Protein AF-A0A430QDK6-F1 (afdb_monomer)

Mean predicted aligned error: 14.86 Å

Organism: Schistosoma bovis (NCBI:txid6184)

pLDDT: mean 77.76, std 12.84, range [43.81, 93.0]

Foldseek 3Di:
DVVVVVVVVVVVVVVVVVVVVVVPPPPVPVPVPLCDLVVLLVVQAAQDDDVPVPRDPVVSCVVCVCCCVPVVVVPDPVSVVVSVCVSPVVD

Secondary structure (DSSP, 8-state):
-HHHHHHHHHHHHHHHHHHHHHHHS-----------HHHHHHHSPP---BTTTTB-HHHHHHHHHHIIIIISTTS-HHHHHHHHHHHTT--

Solvent-accessible surface area (backbone atoms only — not comparable to full-atom values): 5509 Å² total; per-residue (Å²): 115,66,66,60,52,51,50,50,53,51,51,50,53,51,52,53,50,50,53,49,51,64,68,66,42,77,67,70,73,77,58,81,61,72,79,40,73,66,55,53,55,69,73,50,74,70,65,64,86,33,79,90,81,58,36,39,73,67,58,53,44,63,76,45,42,63,49,53,60,64,75,38,55,89,52,55,68,70,57,55,49,52,52,50,38,57,34,60,71,65,119

Structure (mmCIF, N/CA/C/O backbone):
data_AF-A0A430QDK6-F1
#
_entry.id   AF-A0A430QDK6-F1
#
loop_
_atom_site.group_PDB
_atom_site.id
_atom_site.type_symbol
_atom_site.label_atom_id
_atom_site.label_alt_id
_atom_site.label_comp_id
_atom_site.label_asym_id
_atom_site.label_entity_id
_atom_site.label_seq_id
_atom_site.pdbx_PDB_ins_code
_atom_site.Cartn_x
_atom_site.Cartn_y
_atom_site.Cartn_z
_atom_site.occupancy
_atom_site.B_iso_or_equiv
_atom_site.auth_seq_id
_atom_site.auth_comp_id
_atom_site.auth_asym_id
_atom_site.auth_atom_id
_atom_site.pdbx_PDB_model_num
ATOM 1 N N . MET A 1 1 ? 18.206 46.642 14.901 1.00 63.72 1 MET A N 1
ATOM 2 C CA . MET A 1 1 ? 18.984 46.044 13.784 1.00 63.72 1 MET A CA 1
ATOM 3 C C . MET A 1 1 ? 19.792 44.856 14.303 1.00 63.72 1 MET A C 1
ATOM 5 O O . MET A 1 1 ? 19.896 43.842 13.625 1.00 63.72 1 MET A O 1
ATOM 9 N N . ASP A 1 2 ? 20.275 44.957 15.539 1.00 78.94 2 ASP A N 1
ATOM 10 C CA . ASP A 1 2 ? 21.055 43.949 16.260 1.00 78.94 2 ASP A CA 1
ATOM 11 C C . ASP A 1 2 ? 20.282 42.653 16.559 1.00 78.94 2 ASP A C 1
ATOM 13 O O . ASP A 1 2 ? 20.850 41.570 16.450 1.00 78.94 2 ASP A O 1
ATOM 17 N N . ASP A 1 3 ? 18.972 42.729 16.816 1.00 80.56 3 ASP A N 1
ATOM 18 C CA . ASP A 1 3 ? 18.125 41.543 17.040 1.00 80.56 3 ASP A CA 1
ATOM 19 C C . ASP A 1 3 ? 17.985 40.661 15.795 1.00 80.56 3 ASP A C 1
ATOM 21 O O . ASP A 1 3 ? 17.991 39.433 15.882 1.00 80.56 3 ASP A O 1
ATOM 25 N N . LEU A 1 4 ? 17.903 41.281 14.613 1.00 84.44 4 LEU A N 1
ATOM 26 C CA . LEU A 1 4 ? 17.805 40.556 13.346 1.00 84.44 4 LEU A CA 1
ATOM 27 C C . LEU A 1 4 ? 19.117 39.833 13.034 1.00 84.44 4 LEU A C 1
ATOM 29 O O . LEU A 1 4 ? 19.107 38.694 12.574 1.00 84.44 4 LEU A O 1
ATOM 33 N N . LYS A 1 5 ? 20.243 40.481 13.342 1.00 84.88 5 LYS A N 1
ATOM 34 C CA . LYS A 1 5 ? 21.572 39.892 13.205 1.00 84.88 5 LYS A CA 1
ATOM 35 C C . LYS A 1 5 ? 21.758 38.723 14.173 1.00 84.88 5 LYS A C 1
ATOM 37 O O . LYS A 1 5 ? 22.164 37.653 13.739 1.00 84.88 5 LYS A O 1
ATOM 42 N N . ASN A 1 6 ? 21.363 38.882 15.437 1.00 89.44 6 ASN A N 1
ATOM 43 C CA . ASN A 1 6 ? 21.420 37.807 16.431 1.00 89.44 6 ASN A CA 1
ATOM 44 C C . ASN A 1 6 ? 20.538 36.613 16.025 1.00 89.44 6 ASN A C 1
ATOM 46 O O . ASN A 1 6 ? 20.963 35.464 16.104 1.00 89.44 6 ASN A O 1
ATOM 50 N N . SER A 1 7 ? 19.335 36.883 15.506 1.00 88.06 7 SER A N 1
ATOM 51 C CA . SER A 1 7 ? 18.440 35.844 14.988 1.00 88.06 7 SER A CA 1
ATOM 52 C C . SER A 1 7 ? 19.049 35.099 13.796 1.00 88.06 7 SER A C 1
ATOM 54 O O . SER A 1 7 ? 19.047 33.869 13.778 1.00 88.06 7 SER A O 1
ATOM 56 N N . LEU A 1 8 ? 19.642 35.816 12.836 1.00 88.94 8 LEU A N 1
ATOM 57 C CA . LEU A 1 8 ? 20.286 35.209 11.671 1.00 88.94 8 LEU A CA 1
ATOM 58 C C . LEU A 1 8 ? 21.508 34.365 12.057 1.00 88.94 8 LEU A C 1
ATOM 60 O O . LEU A 1 8 ? 21.677 33.266 11.536 1.00 88.94 8 LEU A O 1
ATOM 64 N N . GLU A 1 9 ? 22.328 34.831 13.000 1.00 90.31 9 GLU A N 1
ATOM 65 C CA . GLU A 1 9 ? 23.461 34.047 13.506 1.00 90.31 9 GLU A CA 1
ATOM 66 C C . GLU A 1 9 ? 22.995 32.769 14.211 1.00 90.31 9 GLU A C 1
ATOM 68 O O . GLU A 1 9 ? 23.560 31.698 13.986 1.00 90.31 9 GLU A O 1
ATOM 73 N N 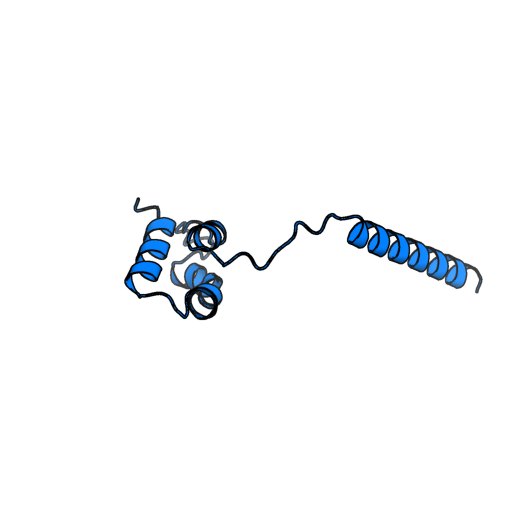. ARG A 1 10 ? 21.895 32.836 14.973 1.00 89.38 10 ARG A N 1
ATOM 74 C CA . ARG A 1 10 ? 21.290 31.639 15.574 1.00 89.38 10 ARG A CA 1
ATOM 75 C C . ARG A 1 10 ? 20.770 30.657 14.534 1.00 89.38 10 ARG A C 1
ATOM 77 O O . ARG A 1 10 ? 20.975 29.457 14.695 1.00 89.38 10 ARG A O 1
ATOM 84 N N . GLN A 1 11 ? 20.131 31.144 13.471 1.00 90.81 11 GLN A N 1
ATOM 85 C CA . GLN A 1 11 ? 19.688 30.287 12.370 1.00 90.81 11 GLN A CA 1
ATOM 86 C C . GLN A 1 11 ? 20.881 29.607 11.681 1.00 90.81 11 GLN A C 1
ATOM 88 O O . GLN A 1 11 ? 20.846 28.397 11.463 1.00 90.81 11 GLN A O 1
ATOM 93 N N . SER A 1 12 ? 21.969 30.339 11.427 1.00 89.38 12 SER A N 1
ATOM 94 C CA . SER A 1 12 ? 23.187 29.787 10.819 1.00 89.38 12 SER A CA 1
ATOM 95 C C . SER A 1 12 ? 23.818 28.677 11.664 1.00 89.38 12 SER A C 1
ATOM 97 O O . SER A 1 12 ? 24.156 27.623 11.128 1.00 89.38 12 SER A O 1
ATOM 99 N N . SER A 1 13 ? 23.908 28.850 12.988 1.00 93.00 13 SER A N 1
ATOM 100 C CA . SER A 1 13 ? 24.437 27.801 13.873 1.00 93.00 13 SER A CA 1
ATOM 101 C C . SER A 1 13 ? 23.563 26.545 13.906 1.00 93.00 13 SER A C 1
ATOM 103 O O . SER A 1 13 ? 24.090 25.435 13.989 1.00 93.00 13 SER A O 1
ATOM 105 N N . LEU A 1 14 ? 22.235 26.687 13.819 1.00 90.62 14 LEU A N 1
ATOM 106 C CA . LEU A 1 14 ? 21.332 25.535 13.752 1.00 90.62 14 LEU A CA 1
ATOM 107 C C . LEU A 1 14 ? 21.499 24.761 12.441 1.00 90.62 14 LEU A C 1
ATOM 109 O O . LEU A 1 14 ? 21.528 23.532 12.459 1.00 90.62 14 LEU A O 1
ATOM 113 N N . ILE A 1 15 ? 21.655 25.465 11.318 1.00 92.19 15 ILE A N 1
ATOM 114 C CA . ILE A 1 15 ? 21.889 24.844 10.007 1.00 92.19 15 ILE A CA 1
ATOM 115 C C . ILE A 1 15 ? 23.230 24.104 9.995 1.00 92.19 15 ILE A C 1
ATOM 117 O O . ILE A 1 15 ? 23.291 22.959 9.551 1.00 92.19 15 ILE A O 1
ATOM 121 N N . GLU A 1 16 ? 24.291 24.709 10.528 1.00 90.62 16 GLU A N 1
ATOM 122 C CA . GLU A 1 16 ? 25.607 24.067 10.613 1.00 90.62 16 GLU A CA 1
ATOM 123 C C . GLU A 1 16 ? 25.564 22.794 11.474 1.00 90.62 16 GLU A C 1
ATOM 125 O O . GLU A 1 16 ? 26.112 21.755 11.094 1.00 90.62 16 GLU A O 1
ATOM 130 N N . LEU A 1 17 ? 24.839 22.837 12.596 1.00 90.00 17 LEU A N 1
ATOM 131 C CA . LEU A 1 17 ? 24.633 21.673 13.451 1.00 90.00 17 LEU A CA 1
ATOM 132 C C . LEU A 1 17 ? 23.844 20.567 12.735 1.00 90.00 17 LEU A C 1
ATOM 134 O O . LEU A 1 17 ? 24.224 19.400 12.826 1.00 90.00 17 LEU A O 1
ATOM 138 N N . LEU A 1 18 ? 22.789 20.913 11.990 1.00 86.31 18 LEU A N 1
ATOM 139 C CA . LEU A 1 18 ? 22.015 19.955 11.192 1.00 86.31 18 LEU A CA 1
ATOM 140 C C . LEU A 1 18 ? 22.876 19.293 10.111 1.00 86.31 18 LEU A C 1
ATOM 142 O O . LEU A 1 18 ? 22.866 18.069 9.993 1.00 86.31 18 LEU A O 1
ATOM 146 N N . VAL A 1 19 ? 23.673 20.070 9.372 1.00 86.62 19 VAL A N 1
ATOM 147 C CA . VAL A 1 19 ? 24.600 19.545 8.353 1.00 86.62 19 VAL A CA 1
ATOM 148 C C . VAL A 1 19 ? 25.618 18.602 8.987 1.00 86.62 19 VAL A C 1
ATOM 150 O O . VAL A 1 19 ? 25.878 17.523 8.448 1.00 86.62 19 VAL A O 1
ATOM 153 N N . LYS A 1 20 ? 26.158 18.961 10.156 1.00 81.38 20 LYS A N 1
ATOM 154 C CA . LYS A 1 20 ? 27.090 18.118 10.911 1.00 81.38 20 LYS A CA 1
ATOM 155 C C . LYS A 1 20 ? 26.435 16.819 11.379 1.00 81.38 20 LYS A C 1
ATOM 157 O O . LYS A 1 20 ? 27.032 15.761 11.240 1.00 81.38 20 LYS A O 1
ATOM 162 N N . ILE A 1 21 ? 25.196 16.858 11.867 1.00 81.50 21 ILE A N 1
ATOM 163 C CA . ILE A 1 21 ? 24.446 15.650 12.249 1.00 81.50 21 ILE A CA 1
ATOM 164 C C . ILE A 1 21 ? 24.160 14.773 11.021 1.00 81.50 21 ILE A C 1
ATOM 166 O O . ILE A 1 21 ? 24.318 13.558 11.090 1.00 81.50 21 ILE A O 1
ATOM 170 N N . MET A 1 22 ? 23.815 15.367 9.877 1.00 74.06 22 MET A N 1
ATOM 171 C CA . MET A 1 22 ? 23.588 14.627 8.629 1.00 74.06 22 MET A CA 1
ATOM 172 C C . MET A 1 22 ? 24.865 13.996 8.058 1.00 74.06 22 MET A C 1
ATOM 174 O O . MET A 1 22 ? 24.783 12.957 7.409 1.00 74.06 22 MET A O 1
ATOM 178 N N . SER A 1 23 ? 26.035 14.597 8.295 1.00 71.69 23 SER A N 1
ATOM 179 C CA . SER A 1 23 ? 27.336 14.072 7.843 1.00 71.69 23 SER A CA 1
ATOM 180 C C . SER A 1 23 ? 28.002 13.123 8.846 1.00 71.69 23 SER A C 1
ATOM 182 O O . SER A 1 23 ? 28.795 12.279 8.441 1.00 71.69 23 SER A O 1
ATOM 184 N N . LEU A 1 24 ? 27.656 13.220 10.135 1.00 65.12 24 LEU A N 1
ATOM 185 C CA . LEU A 1 24 ? 28.045 12.270 11.183 1.00 65.12 24 LEU A CA 1
ATOM 186 C C . LEU A 1 24 ? 27.077 11.100 11.319 1.00 65.12 24 LEU A C 1
ATOM 188 O O . LEU A 1 24 ? 27.413 10.116 11.976 1.00 65.12 24 LEU A O 1
ATOM 192 N N . SER A 1 25 ? 25.891 11.183 10.714 1.00 55.12 25 SER A N 1
ATOM 193 C CA . SER A 1 25 ? 25.086 9.999 10.485 1.00 55.12 25 SER A CA 1
ATOM 194 C C . SER A 1 25 ? 25.949 9.072 9.631 1.00 55.12 25 SER A C 1
ATOM 196 O O . SER A 1 25 ? 26.295 9.451 8.505 1.00 55.12 25 SER A O 1
ATOM 198 N N . PRO A 1 26 ? 26.329 7.869 10.107 1.00 49.81 26 PRO A N 1
ATOM 199 C CA . PRO A 1 26 ? 26.613 6.810 9.172 1.00 49.81 26 PRO A CA 1
ATOM 200 C C . PRO A 1 26 ? 25.298 6.678 8.428 1.00 49.81 26 PRO A C 1
ATOM 202 O O . PRO A 1 26 ? 24.340 6.104 8.943 1.00 49.81 26 PRO A O 1
ATOM 205 N N . ARG A 1 27 ? 25.219 7.319 7.256 1.00 48.72 27 ARG A N 1
ATOM 206 C CA . ARG A 1 27 ? 24.239 7.001 6.244 1.00 48.72 27 ARG A CA 1
ATOM 207 C C . ARG A 1 27 ? 24.477 5.522 6.083 1.00 48.72 27 ARG A C 1
ATOM 209 O O . ARG A 1 27 ? 25.459 5.139 5.447 1.00 48.72 27 ARG A O 1
ATOM 216 N N . ALA A 1 28 ? 23.678 4.727 6.806 1.00 46.53 28 ALA A N 1
ATOM 217 C CA . ALA A 1 28 ? 23.559 3.308 6.608 1.00 46.53 28 ALA A CA 1
ATOM 218 C C . ALA A 1 28 ? 23.518 3.244 5.110 1.00 46.53 28 ALA A C 1
ATOM 220 O O . ALA A 1 28 ? 22.697 3.931 4.492 1.00 46.53 28 ALA A O 1
ATOM 221 N N . ASN A 1 29 ? 24.581 2.667 4.567 1.00 46.69 29 ASN A N 1
ATOM 222 C CA . ASN A 1 29 ? 24.784 2.605 3.157 1.00 46.69 29 ASN A CA 1
ATOM 223 C C . ASN A 1 29 ? 23.494 1.944 2.688 1.00 46.69 29 ASN A C 1
ATOM 225 O O . ASN A 1 29 ? 23.346 0.731 2.767 1.00 46.69 29 ASN A O 1
ATOM 229 N N . VAL A 1 30 ? 22.551 2.738 2.188 1.00 50.06 30 VAL A N 1
ATOM 230 C CA . VAL A 1 30 ? 21.644 2.312 1.149 1.00 50.06 30 VAL A CA 1
ATOM 231 C C . VAL A 1 30 ? 22.551 2.218 -0.074 1.00 50.06 30 VAL A C 1
ATOM 233 O O . VAL A 1 30 ? 22.375 2.898 -1.075 1.00 50.06 30 VAL A O 1
ATOM 236 N N . SER A 1 31 ? 23.611 1.396 0.041 1.00 43.81 31 SER A N 1
ATOM 237 C CA . SER A 1 31 ? 24.116 0.588 -1.040 1.00 43.81 31 SER A CA 1
ATOM 238 C C . SER A 1 31 ? 22.853 0.069 -1.632 1.00 43.81 31 SER A C 1
ATOM 240 O O . SER A 1 31 ? 22.204 -0.717 -0.940 1.00 43.81 31 SER A O 1
ATOM 242 N N . ASN A 1 32 ? 22.487 0.655 -2.775 1.00 46.66 32 ASN A N 1
ATOM 243 C CA . ASN A 1 32 ? 21.691 0.095 -3.847 1.00 46.66 32 ASN A CA 1
ATOM 244 C C . ASN A 1 32 ? 21.311 -1.323 -3.472 1.00 46.66 32 ASN A C 1
ATOM 246 O O . ASN A 1 32 ? 21.982 -2.278 -3.867 1.00 46.66 32 ASN A O 1
ATOM 250 N N . SER A 1 33 ? 20.351 -1.429 -2.555 1.00 45.62 33 SER A N 1
ATOM 251 C CA . SER A 1 33 ? 19.971 -2.714 -2.024 1.00 45.62 33 SER A CA 1
ATOM 252 C C . SER A 1 33 ? 19.149 -3.155 -3.183 1.00 45.62 33 SER A C 1
ATOM 254 O O . SER A 1 33 ? 18.085 -2.588 -3.419 1.00 45.62 33 SER A O 1
ATOM 256 N N . THR A 1 34 ? 19.749 -4.009 -4.008 1.00 51.94 34 THR A N 1
ATOM 257 C CA . THR A 1 34 ? 19.030 -4.925 -4.873 1.00 51.94 34 THR A CA 1
ATOM 258 C C . THR A 1 34 ? 17.709 -5.163 -4.177 1.00 51.94 34 THR A C 1
ATOM 260 O O . THR A 1 34 ? 17.721 -5.693 -3.067 1.00 51.94 34 THR A O 1
ATOM 263 N N . MET A 1 35 ? 16.636 -4.564 -4.701 1.00 57.12 35 MET A N 1
ATOM 264 C CA . MET A 1 35 ? 15.376 -4.455 -3.981 1.00 57.12 35 MET A CA 1
ATOM 265 C C . MET A 1 35 ? 14.841 -5.880 -3.925 1.00 57.12 35 MET A C 1
ATOM 267 O O . MET A 1 35 ? 14.207 -6.368 -4.857 1.00 57.12 35 MET A O 1
ATOM 271 N N . THR A 1 36 ? 15.288 -6.630 -2.918 1.00 66.62 36 THR A N 1
ATOM 272 C CA . THR A 1 36 ? 15.065 -8.063 -2.866 1.00 66.62 36 THR A CA 1
ATOM 273 C C . THR A 1 36 ? 13.583 -8.262 -2.623 1.00 66.62 36 THR A C 1
ATOM 275 O O . THR A 1 36 ? 12.950 -7.429 -1.965 1.00 66.62 36 THR A O 1
ATOM 278 N N . PRO A 1 37 ? 13.001 -9.354 -3.127 1.00 66.19 37 PRO A N 1
ATOM 279 C CA . PRO A 1 37 ? 11.581 -9.600 -2.956 1.00 66.19 37 PRO A CA 1
ATOM 280 C C . PRO A 1 37 ? 11.117 -9.536 -1.495 1.00 66.19 37 PRO A C 1
ATOM 282 O O . PRO A 1 37 ? 10.029 -9.037 -1.218 1.00 66.19 37 PRO A O 1
ATOM 285 N N . ASP A 1 38 ? 11.968 -9.944 -0.553 1.00 72.38 38 ASP A N 1
ATOM 286 C CA . ASP A 1 38 ? 11.712 -9.810 0.882 1.00 72.38 38 ASP A CA 1
ATOM 287 C C . ASP A 1 38 ? 11.790 -8.363 1.399 1.00 72.38 38 ASP A C 1
ATOM 289 O O . ASP A 1 38 ? 11.016 -7.995 2.281 1.00 72.38 38 ASP A O 1
ATOM 293 N N . SER A 1 39 ? 12.652 -7.508 0.837 1.00 75.56 39 SER A N 1
ATOM 294 C CA . SER A 1 39 ? 12.688 -6.076 1.189 1.00 75.56 39 SER A CA 1
ATOM 295 C C . SER A 1 39 ? 11.416 -5.364 0.732 1.00 75.56 39 SER A C 1
ATOM 297 O O . SER A 1 39 ? 10.826 -4.593 1.487 1.00 75.56 39 SER A O 1
ATOM 299 N N . ILE A 1 40 ? 10.942 -5.693 -0.472 1.00 77.50 40 ILE A N 1
ATOM 300 C CA . ILE A 1 40 ? 9.668 -5.203 -1.007 1.00 77.50 40 ILE A CA 1
ATOM 301 C C . ILE A 1 40 ? 8.502 -5.695 -0.138 1.00 77.50 40 ILE A C 1
ATOM 303 O O . ILE A 1 40 ? 7.651 -4.902 0.261 1.00 77.50 40 ILE A O 1
ATOM 307 N N . ALA A 1 41 ? 8.487 -6.978 0.235 1.00 75.38 41 ALA A N 1
ATOM 308 C CA . ALA A 1 41 ? 7.459 -7.551 1.107 1.00 75.38 41 ALA A CA 1
ATOM 309 C C . ALA A 1 41 ? 7.404 -6.903 2.498 1.00 75.38 41 ALA A C 1
ATOM 311 O O . ALA A 1 41 ? 6.310 -6.708 3.034 1.00 75.38 41 ALA A O 1
ATOM 312 N N . ASN A 1 42 ? 8.560 -6.544 3.062 1.00 76.62 42 ASN A N 1
ATOM 313 C CA . ASN A 1 42 ? 8.646 -5.823 4.331 1.00 76.62 42 ASN A CA 1
ATOM 314 C C . ASN A 1 42 ? 8.245 -4.347 4.210 1.00 76.62 42 ASN A C 1
ATOM 316 O O . ASN A 1 42 ? 7.780 -3.769 5.187 1.00 76.62 42 ASN A O 1
ATOM 320 N N . SER A 1 43 ? 8.396 -3.738 3.031 1.00 75.44 43 SER A N 1
ATOM 321 C CA . SER A 1 43 ? 7.987 -2.350 2.793 1.00 75.44 43 SER A CA 1
ATOM 322 C C . SER A 1 43 ? 6.478 -2.188 2.582 1.00 75.44 43 SER A C 1
ATOM 324 O O . SER A 1 43 ? 5.954 -1.081 2.720 1.00 75.44 43 SER A O 1
ATOM 326 N N . ILE A 1 44 ? 5.772 -3.259 2.218 1.00 81.69 44 ILE A N 1
ATOM 327 C CA . ILE A 1 44 ? 4.314 -3.256 2.090 1.00 81.69 44 ILE A CA 1
ATOM 328 C C . ILE A 1 44 ? 3.701 -3.575 3.457 1.00 81.69 44 ILE A C 1
ATOM 330 O O . ILE A 1 44 ? 4.104 -4.536 4.111 1.00 81.69 44 ILE A O 1
ATOM 334 N N . ASN A 1 45 ? 2.683 -2.826 3.883 1.00 79.19 45 ASN A N 1
ATOM 335 C CA . ASN A 1 45 ? 1.946 -3.132 5.112 1.00 79.19 45 ASN A CA 1
ATOM 336 C C . ASN A 1 45 ? 0.979 -4.305 4.888 1.00 79.19 45 ASN A C 1
ATOM 338 O O . ASN A 1 45 ? 0.454 -4.463 3.790 1.00 79.19 45 ASN A O 1
ATOM 342 N N . GLU A 1 46 ? 0.742 -5.145 5.898 1.00 83.00 46 GLU A N 1
ATOM 343 C CA . GLU A 1 46 ? -0.271 -6.210 5.786 1.00 83.00 46 GLU A CA 1
ATOM 344 C C . GLU A 1 46 ? -1.655 -5.618 5.490 1.00 83.00 46 GLU A C 1
ATOM 346 O O . GLU A 1 46 ? -1.991 -4.531 5.969 1.00 83.00 46 GLU A O 1
ATOM 351 N N . PHE A 1 47 ? -2.424 -6.291 4.637 1.00 83.62 47 PHE A N 1
ATOM 352 C CA . PHE A 1 47 ? -3.758 -5.843 4.280 1.00 83.62 47 PHE A CA 1
ATOM 353 C C . PHE A 1 47 ? -4.733 -6.159 5.416 1.00 83.62 47 PHE A C 1
ATOM 355 O O . PHE A 1 47 ? -5.026 -7.320 5.689 1.00 83.62 47 PHE A O 1
ATOM 362 N N . THR A 1 48 ? -5.287 -5.118 6.031 1.00 81.25 48 THR A N 1
ATOM 363 C CA . THR A 1 48 ? -6.380 -5.229 7.002 1.00 81.25 48 THR A CA 1
ATOM 364 C C . THR A 1 48 ? -7.631 -4.599 6.414 1.00 81.25 48 THR A C 1
ATOM 366 O O . THR A 1 48 ? -7.627 -3.413 6.085 1.00 81.25 48 THR A O 1
ATOM 369 N N . PHE A 1 49 ? -8.702 -5.374 6.269 1.00 84.00 49 PHE A N 1
ATOM 370 C CA . PHE A 1 49 ? -9.968 -4.837 5.783 1.00 84.00 49 PHE A CA 1
ATOM 371 C C . PHE A 1 49 ? -10.659 -4.048 6.895 1.00 84.00 49 PHE A C 1
ATOM 373 O O . PHE A 1 49 ? -11.081 -4.631 7.891 1.00 84.00 49 PHE A O 1
ATOM 380 N N . ASP A 1 50 ? -10.785 -2.738 6.702 1.00 84.62 50 ASP A N 1
ATOM 381 C CA . ASP A 1 50 ? -11.500 -1.853 7.618 1.00 84.62 50 ASP A CA 1
ATOM 382 C C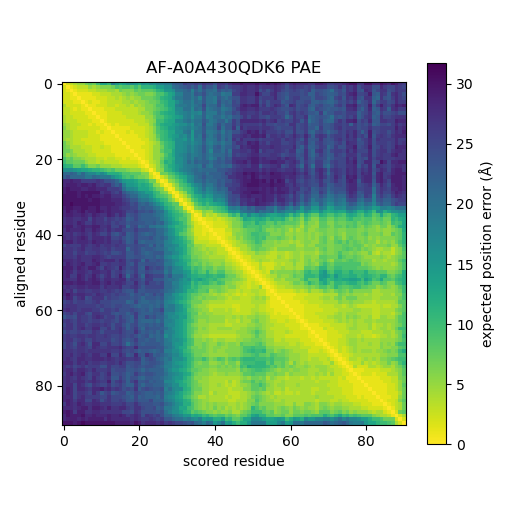 . ASP A 1 50 ? -12.369 -0.877 6.807 1.00 84.62 50 ASP A C 1
ATOM 384 O O . ASP A 1 50 ? -11.868 0.116 6.268 1.00 84.62 50 ASP A O 1
ATOM 388 N N . PRO A 1 51 ? -13.670 -1.167 6.645 1.00 80.19 51 PRO A N 1
ATOM 389 C CA . PRO A 1 51 ? -14.560 -0.334 5.848 1.00 80.19 51 PRO A CA 1
ATOM 390 C C . PRO A 1 51 ? -14.895 0.999 6.532 1.00 80.19 51 PRO A C 1
ATOM 392 O O . PRO A 1 51 ? -15.215 1.957 5.831 1.00 80.19 51 PRO A O 1
ATOM 395 N N . GLU A 1 52 ? -14.792 1.091 7.861 1.00 84.38 52 GLU A N 1
ATOM 396 C CA . GLU A 1 52 ? -15.079 2.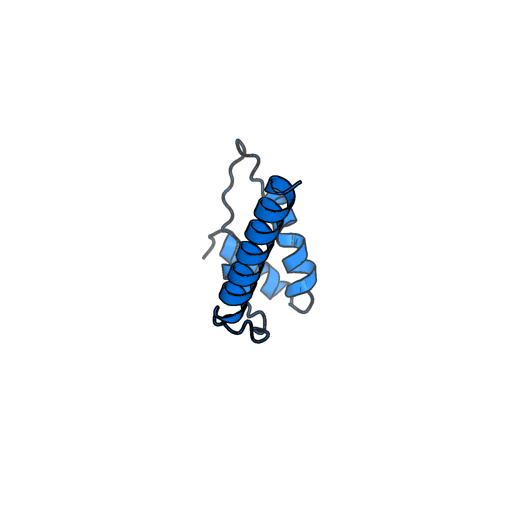313 8.626 1.00 84.38 52 GLU A CA 1
ATOM 397 C C . GLU A 1 52 ? -13.959 3.353 8.468 1.00 84.38 52 GLU A C 1
ATOM 399 O O . GLU A 1 52 ? -14.219 4.549 8.348 1.00 84.38 52 GLU A O 1
ATOM 404 N N . CYS A 1 53 ? -12.712 2.892 8.360 1.00 80.44 53 CYS A N 1
ATOM 405 C CA . CYS A 1 53 ? -11.530 3.704 8.074 1.00 80.44 53 CYS A CA 1
ATOM 406 C C . CYS A 1 53 ? -11.242 3.846 6.565 1.00 80.44 53 CYS A C 1
ATOM 408 O O . CYS A 1 53 ? -10.236 4.446 6.179 1.00 80.44 53 CYS A O 1
ATOM 410 N N . GLY A 1 54 ? -12.091 3.283 5.696 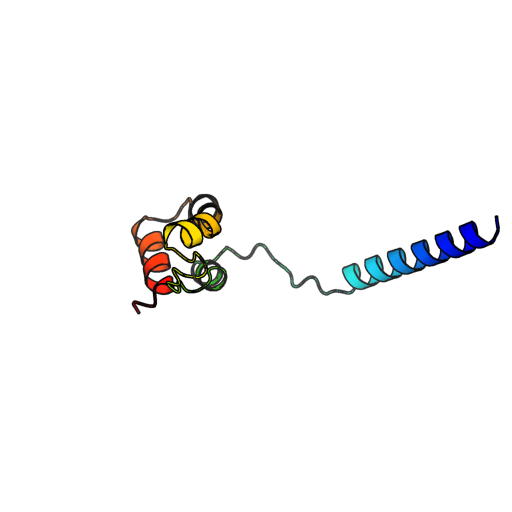1.00 79.62 54 GLY A N 1
ATOM 411 C CA . GLY A 1 54 ? -11.910 3.312 4.240 1.00 79.62 54 GLY A CA 1
ATOM 412 C C . GLY A 1 54 ? -10.736 2.465 3.729 1.00 79.62 54 GLY A C 1
ATOM 413 O O . GLY A 1 54 ? -10.289 2.643 2.591 1.00 79.62 54 GLY A O 1
ATOM 414 N N . ILE A 1 55 ? -10.237 1.529 4.539 1.00 83.12 55 ILE A N 1
ATOM 415 C CA . ILE A 1 55 ? -9.183 0.583 4.173 1.00 83.12 55 ILE A CA 1
ATOM 416 C C . ILE A 1 55 ? -9.811 -0.556 3.365 1.00 83.12 55 ILE A C 1
ATOM 418 O O . ILE A 1 55 ? -10.150 -1.631 3.859 1.00 83.12 55 ILE A O 1
ATOM 422 N N . THR A 1 56 ? -9.989 -0.280 2.076 1.00 87.25 56 THR A N 1
ATOM 423 C CA . THR A 1 56 ? -10.417 -1.250 1.064 1.00 87.25 56 THR A CA 1
ATOM 424 C C . THR A 1 56 ? -9.213 -1.779 0.293 1.00 87.25 56 THR A C 1
ATOM 426 O O . THR A 1 56 ? -8.163 -1.133 0.246 1.00 87.25 56 THR A O 1
ATOM 429 N N . PHE A 1 57 ? -9.365 -2.930 -0.369 1.00 82.56 57 PHE A N 1
ATOM 430 C CA . PHE A 1 57 ? -8.306 -3.475 -1.225 1.00 82.56 57 PHE A CA 1
ATOM 431 C C . PHE A 1 57 ? -7.836 -2.459 -2.271 1.00 82.56 57 PHE A C 1
ATOM 433 O O . PHE A 1 57 ? -6.640 -2.295 -2.473 1.00 82.56 57 PHE A O 1
ATOM 440 N N . VAL A 1 58 ? -8.767 -1.711 -2.868 1.00 85.00 58 VAL A N 1
ATOM 441 C CA . VAL A 1 58 ? -8.455 -0.684 -3.870 1.00 85.00 58 VAL A CA 1
ATOM 442 C C . VAL A 1 58 ? -7.610 0.443 -3.270 1.00 85.00 58 VAL A C 1
ATOM 444 O O . VAL A 1 58 ? -6.616 0.845 -3.867 1.00 85.00 58 VAL A O 1
ATOM 447 N N . ALA A 1 59 ? -7.970 0.942 -2.083 1.00 86.62 59 ALA A N 1
ATOM 448 C CA . ALA A 1 59 ? -7.232 2.019 -1.420 1.00 86.62 59 ALA A CA 1
ATOM 449 C C . ALA A 1 59 ? -5.826 1.578 -0.984 1.00 86.62 59 ALA A C 1
ATOM 451 O O . ALA A 1 59 ? -4.861 2.327 -1.146 1.00 86.62 59 ALA A O 1
ATOM 452 N N . TRP A 1 60 ? -5.707 0.355 -0.465 1.00 86.88 60 TRP A N 1
ATOM 453 C CA . TRP A 1 60 ? -4.426 -0.238 -0.095 1.00 86.88 60 TRP A CA 1
ATOM 454 C C . TRP A 1 60 ? -3.553 -0.490 -1.329 1.00 86.88 60 TRP A C 1
ATOM 456 O O . TRP A 1 60 ? -2.408 -0.048 -1.367 1.00 86.88 60 TRP A O 1
ATOM 466 N N . PHE A 1 61 ? -4.106 -1.108 -2.377 1.00 84.44 61 PHE A N 1
ATOM 467 C CA . PHE A 1 61 ? -3.370 -1.410 -3.603 1.00 84.44 61 PHE A CA 1
ATOM 468 C C . PHE A 1 61 ? -2.882 -0.136 -4.288 1.00 84.44 61 PHE A C 1
ATOM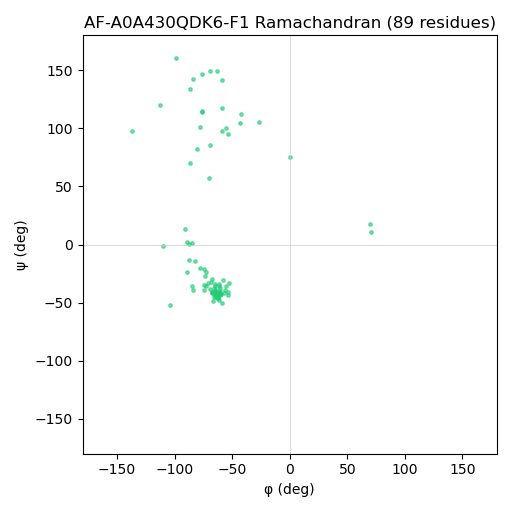 470 O O . PHE A 1 61 ? -1.719 -0.062 -4.656 1.00 84.44 61 PHE A O 1
ATOM 477 N N . LYS A 1 62 ? -3.710 0.914 -4.355 1.00 86.56 62 LYS A N 1
ATOM 478 C CA . LYS A 1 62 ? -3.320 2.210 -4.928 1.00 86.56 62 LYS A CA 1
ATOM 479 C C . LYS A 1 62 ? -2.111 2.841 -4.227 1.00 86.56 62 LYS A C 1
ATOM 481 O O . LYS A 1 62 ? -1.331 3.535 -4.862 1.00 86.56 62 LYS A O 1
ATOM 486 N N . ARG A 1 63 ? -1.927 2.593 -2.925 1.00 84.62 63 ARG A N 1
ATOM 487 C CA . ARG A 1 63 ? -0.753 3.063 -2.168 1.00 84.62 63 ARG A CA 1
ATOM 488 C C . ARG A 1 63 ? 0.519 2.264 -2.487 1.00 84.62 63 ARG A C 1
ATOM 490 O O . ARG A 1 63 ? 1.616 2.757 -2.252 1.00 84.62 63 ARG A O 1
ATOM 497 N N . HIS A 1 64 ? 0.372 1.051 -3.010 1.00 83.75 64 HIS A N 1
ATOM 498 C CA . HIS A 1 64 ? 1.470 0.153 -3.371 1.00 83.75 64 HIS A CA 1
ATOM 499 C C . HIS A 1 64 ? 1.628 -0.023 -4.893 1.00 83.75 64 HIS A C 1
ATOM 501 O O . HIS A 1 64 ? 2.546 -0.710 -5.332 1.00 83.75 64 HIS A O 1
ATOM 507 N N . GLU A 1 65 ? 0.776 0.609 -5.702 1.00 85.31 65 GLU A N 1
ATOM 508 C CA . GLU A 1 65 ? 0.744 0.493 -7.165 1.00 85.31 65 GLU A CA 1
ATOM 509 C C . GLU A 1 65 ? 2.066 0.924 -7.810 1.00 85.31 65 GLU A C 1
ATOM 511 O O . GLU A 1 65 ? 2.577 0.220 -8.684 1.00 85.31 65 GLU A O 1
ATOM 516 N N . ASP A 1 66 ? 2.663 2.021 -7.335 1.00 84.06 66 ASP A N 1
ATOM 517 C CA . ASP A 1 66 ? 3.984 2.481 -7.778 1.00 84.06 66 ASP A CA 1
ATOM 518 C C . ASP A 1 66 ? 5.056 1.405 -7.589 1.00 84.06 66 ASP A C 1
ATOM 520 O O . ASP A 1 66 ? 5.883 1.187 -8.467 1.00 84.06 66 ASP A O 1
ATOM 524 N N . LEU A 1 67 ? 5.001 0.663 -6.487 1.00 83.56 67 LEU A N 1
ATOM 525 C CA . LEU A 1 67 ? 5.958 -0.397 -6.188 1.00 83.56 67 LEU A CA 1
ATOM 526 C C . LEU A 1 67 ? 5.740 -1.623 -7.090 1.00 83.56 67 LEU A C 1
ATOM 528 O O . LEU A 1 67 ? 6.702 -2.214 -7.576 1.00 83.56 67 LEU A O 1
ATOM 532 N N . PHE A 1 68 ? 4.493 -1.959 -7.435 1.00 82.81 68 PHE A N 1
ATOM 533 C CA . PHE A 1 68 ? 4.225 -2.995 -8.442 1.00 82.81 68 PHE A CA 1
ATOM 534 C C . PHE A 1 68 ? 4.639 -2.576 -9.863 1.00 82.81 68 PHE A C 1
ATOM 536 O O . PHE A 1 68 ? 5.032 -3.427 -10.668 1.00 82.81 68 PHE A O 1
ATOM 543 N N . THR A 1 69 ? 4.549 -1.282 -10.167 1.00 83.19 69 THR A N 1
ATOM 544 C CA . THR A 1 69 ? 4.813 -0.716 -11.497 1.00 83.19 69 THR A CA 1
ATOM 545 C C . THR A 1 69 ? 6.294 -0.436 -11.731 1.00 83.19 69 THR A C 1
ATOM 547 O O . THR A 1 69 ? 6.773 -0.605 -12.853 1.00 83.19 69 THR A O 1
ATOM 550 N N . ASN A 1 70 ? 7.018 -0.021 -10.691 1.00 81.94 70 ASN A N 1
ATOM 551 C CA . ASN A 1 70 ? 8.399 0.438 -10.776 1.00 81.94 70 ASN A CA 1
ATOM 552 C C . ASN A 1 70 ? 9.380 -0.624 -10.257 1.00 81.94 70 ASN A C 1
ATOM 554 O O . ASN A 1 70 ? 10.284 -1.015 -10.992 1.00 81.94 70 ASN A O 1
ATOM 558 N N . ASP A 1 71 ? 9.166 -1.159 -9.050 1.00 81.44 71 ASP A N 1
ATOM 559 C CA . ASP A 1 71 ? 10.068 -2.145 -8.433 1.00 81.44 71 ASP A CA 1
ATOM 560 C C . ASP A 1 71 ? 9.784 -3.582 -8.893 1.00 81.44 71 ASP A C 1
ATOM 562 O O . ASP A 1 71 ? 10.703 -4.354 -9.161 1.00 81.44 71 ASP A O 1
ATOM 566 N N . CYS A 1 72 ? 8.511 -3.950 -9.056 1.00 79.44 72 CYS A N 1
ATOM 567 C CA . CYS A 1 72 ? 8.131 -5.259 -9.593 1.00 79.44 72 CYS A CA 1
ATOM 568 C C . CYS A 1 72 ? 7.976 -5.256 -11.121 1.00 79.44 72 CYS A C 1
ATOM 570 O O . CYS A 1 72 ? 7.423 -6.206 -11.674 1.00 79.44 72 CYS A O 1
ATOM 572 N N . LYS A 1 73 ? 8.437 -4.224 -11.840 1.00 81.81 73 LYS A N 1
ATOM 573 C CA . LYS A 1 73 ? 8.248 -4.122 -13.298 1.00 81.81 73 LYS A CA 1
ATOM 574 C C . LYS A 1 73 ? 8.743 -5.361 -14.047 1.00 81.81 73 LYS A C 1
ATOM 576 O O . LYS A 1 73 ? 8.052 -5.861 -14.929 1.00 81.81 73 LYS A O 1
ATOM 581 N N . GLU A 1 74 ? 9.914 -5.855 -13.657 1.00 82.00 74 GLU A N 1
ATOM 582 C CA . GLU A 1 74 ? 10.591 -7.006 -14.267 1.00 82.00 74 GLU A CA 1
ATOM 583 C C . GLU A 1 74 ? 10.155 -8.353 -13.669 1.00 82.00 74 GLU A C 1
ATOM 585 O O . GLU A 1 74 ? 10.658 -9.403 -14.061 1.00 82.00 74 GLU A O 1
ATOM 590 N N . TRP A 1 75 ? 9.238 -8.345 -12.699 1.00 83.00 75 TRP A N 1
ATOM 591 C CA . TRP A 1 75 ? 8.778 -9.566 -12.052 1.00 83.00 75 TRP A CA 1
ATOM 592 C C . TRP A 1 75 ? 7.667 -10.238 -12.847 1.00 83.00 75 TRP A C 1
ATOM 594 O O . TRP A 1 75 ? 6.740 -9.584 -13.333 1.00 83.00 75 TRP A O 1
ATOM 604 N N . ASP A 1 76 ? 7.719 -11.567 -12.859 1.00 86.31 76 ASP A N 1
ATOM 605 C CA . ASP A 1 76 ? 6.645 -12.409 -13.366 1.00 86.31 76 ASP A CA 1
ATOM 606 C C . ASP A 1 76 ? 5.361 -12.237 -12.534 1.00 86.31 76 ASP A C 1
ATOM 608 O O . ASP A 1 76 ? 5.409 -11.977 -11.322 1.00 86.31 76 ASP A O 1
ATOM 612 N N . GLU A 1 77 ? 4.201 -12.399 -13.171 1.00 83.12 77 GLU A N 1
ATOM 613 C CA . GLU A 1 77 ? 2.896 -12.297 -12.510 1.00 83.12 77 GLU A CA 1
ATOM 614 C C . GLU A 1 77 ? 2.789 -13.248 -11.315 1.00 83.12 77 GLU A C 1
ATOM 616 O O . GLU A 1 77 ? 2.259 -12.865 -10.271 1.00 83.12 77 GLU A O 1
ATOM 621 N N . GLY A 1 78 ? 3.387 -14.443 -11.398 1.00 84.81 78 GLY A N 1
ATOM 622 C CA . GLY A 1 78 ? 3.420 -15.384 -10.278 1.00 84.81 78 GLY A CA 1
ATOM 623 C C . GLY A 1 78 ? 4.141 -14.833 -9.041 1.00 84.81 78 GLY A C 1
ATOM 624 O O . GLY A 1 78 ? 3.708 -15.066 -7.910 1.00 84.81 78 GLY A O 1
ATOM 625 N N . SER A 1 79 ? 5.206 -14.051 -9.233 1.00 83.81 79 SER A N 1
ATOM 626 C CA . SER A 1 79 ? 5.958 -13.421 -8.140 1.00 83.81 79 SER A CA 1
ATOM 627 C C . SER A 1 79 ? 5.196 -12.243 -7.533 1.00 83.81 79 SER A C 1
ATOM 629 O O . SER A 1 79 ? 5.169 -12.097 -6.309 1.00 83.81 79 SER A O 1
ATOM 631 N N . LYS A 1 80 ? 4.514 -11.445 -8.365 1.00 83.81 80 LYS A N 1
ATOM 632 C CA . LYS A 1 80 ? 3.632 -10.354 -7.911 1.00 83.81 80 LYS A CA 1
ATOM 633 C C . LYS A 1 80 ? 2.451 -10.890 -7.102 1.00 83.81 80 LYS A C 1
ATOM 635 O O . LYS A 1 80 ? 2.155 -10.371 -6.030 1.00 83.81 80 LYS A O 1
ATOM 640 N N . LEU A 1 81 ? 1.815 -11.961 -7.576 1.00 85.69 81 LEU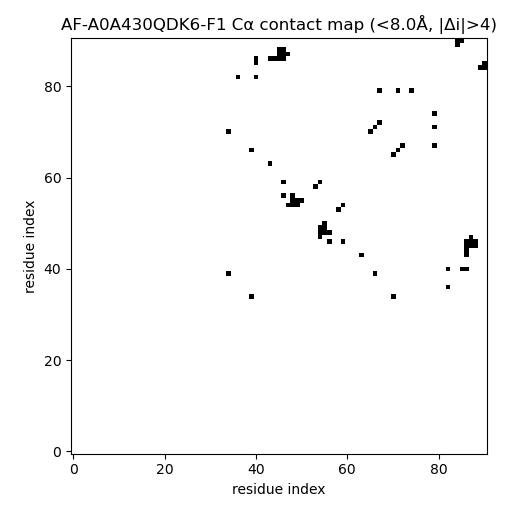 A N 1
ATOM 641 C CA . LEU A 1 81 ? 0.703 -12.612 -6.881 1.00 85.69 81 LEU A CA 1
ATOM 642 C C . LEU A 1 81 ? 1.152 -13.258 -5.571 1.00 85.69 81 LEU A C 1
ATOM 644 O O . LEU A 1 81 ? 0.472 -13.106 -4.561 1.00 85.69 81 LEU A O 1
ATOM 648 N N . ARG A 1 82 ? 2.315 -13.922 -5.546 1.00 85.38 82 ARG A N 1
ATOM 649 C CA . ARG A 1 82 ? 2.878 -14.489 -4.309 1.00 85.38 82 ARG A CA 1
ATOM 650 C C . ARG A 1 82 ? 3.145 -13.409 -3.259 1.00 85.38 82 ARG A C 1
ATOM 652 O O . ARG A 1 82 ? 2.865 -13.631 -2.084 1.00 85.38 82 ARG A O 1
ATOM 659 N N . LEU A 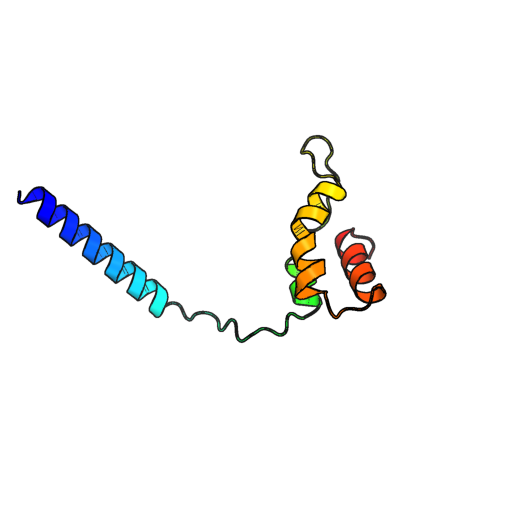1 83 ? 3.649 -12.246 -3.675 1.00 84.19 83 LEU A N 1
ATOM 660 C CA . LEU A 1 83 ? 3.826 -11.087 -2.800 1.00 84.19 83 LEU A CA 1
ATOM 661 C C . LEU A 1 83 ? 2.481 -10.609 -2.241 1.00 84.19 83 LEU A C 1
ATOM 663 O O . LEU A 1 83 ? 2.350 -10.433 -1.034 1.00 84.19 83 LEU A O 1
ATOM 667 N N . LEU A 1 84 ? 1.473 -10.465 -3.105 1.00 84.81 84 LEU A N 1
ATOM 668 C CA . LEU A 1 84 ? 0.128 -10.050 -2.714 1.00 84.81 84 LEU A CA 1
ATOM 669 C C . LEU A 1 84 ? -0.481 -11.023 -1.690 1.00 84.81 84 LEU A C 1
ATOM 671 O O . LEU A 1 84 ? -0.896 -10.598 -0.617 1.00 84.81 84 LEU A O 1
ATOM 675 N N . LEU A 1 85 ? -0.451 -12.329 -1.974 1.00 84.06 85 LEU A N 1
ATOM 676 C CA . LEU A 1 85 ? -0.952 -13.393 -1.092 1.00 84.06 85 LEU A CA 1
ATOM 677 C C . LEU A 1 85 ? -0.272 -13.373 0.280 1.00 84.06 85 LEU A C 1
ATOM 679 O O . LEU A 1 85 ? -0.948 -13.463 1.304 1.00 84.06 85 LEU A O 1
ATOM 683 N N . ARG A 1 86 ? 1.049 -13.153 0.306 1.00 83.25 86 ARG A N 1
ATOM 684 C CA . ARG A 1 86 ? 1.809 -13.003 1.552 1.00 83.25 86 ARG A CA 1
ATOM 685 C C . ARG A 1 86 ? 1.340 -11.805 2.375 1.00 83.25 86 ARG A C 1
ATOM 687 O O . ARG A 1 86 ? 1.357 -11.868 3.597 1.00 83.25 86 ARG A O 1
ATOM 694 N N . LYS A 1 87 ? 0.918 -10.716 1.726 1.00 82.56 87 LYS A N 1
ATOM 695 C CA . LYS A 1 87 ? 0.393 -9.520 2.401 1.00 82.56 87 LYS A CA 1
ATOM 696 C C . LYS A 1 87 ? -1.077 -9.620 2.796 1.00 82.56 87 LYS A C 1
ATOM 698 O O . LYS A 1 87 ? -1.516 -8.815 3.607 1.00 82.56 87 LYS A O 1
ATOM 703 N N . PHE A 1 88 ? -1.814 -10.590 2.269 1.00 79.75 88 PHE A N 1
ATOM 704 C CA . PHE A 1 88 ? -3.181 -10.895 2.690 1.00 79.75 88 PHE A CA 1
ATOM 705 C C . PHE A 1 88 ? -3.253 -11.834 3.905 1.00 79.75 88 PHE A C 1
ATOM 707 O O . PHE A 1 88 ? -4.350 -12.207 4.312 1.00 79.75 88 PHE A O 1
ATOM 714 N N . GLY A 1 89 ? -2.112 -12.249 4.469 1.00 67.69 89 GLY A N 1
ATOM 715 C CA . GLY A 1 89 ? -2.074 -13.197 5.587 1.00 67.69 89 GLY A CA 1
ATOM 716 C C . GLY A 1 89 ? -2.461 -14.629 5.196 1.00 67.69 89 GLY A C 1
ATOM 717 O O . GLY A 1 89 ? -2.648 -15.473 6.068 1.00 67.69 89 GLY A O 1
ATOM 718 N N . VAL A 1 90 ? -2.568 -14.924 3.895 1.00 58.31 90 VAL A N 1
ATOM 719 C CA . VAL A 1 90 ? -2.825 -16.275 3.375 1.00 58.31 90 VAL A CA 1
ATOM 720 C C . VAL A 1 90 ? -1.476 -16.978 3.236 1.00 58.31 90 VAL A C 1
ATOM 722 O O . VAL A 1 90 ? -0.936 -17.108 2.137 1.00 58.31 90 VAL A O 1
ATOM 725 N N . SER A 1 91 ? -0.865 -17.312 4.373 1.00 47.22 91 SER A N 1
ATOM 726 C CA . SER A 1 91 ? 0.37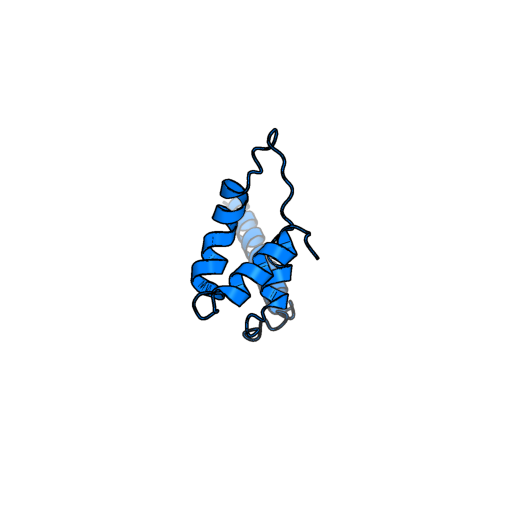8 -18.087 4.413 1.00 47.22 91 SER A CA 1
ATOM 727 C C . SER A 1 91 ? 0.127 -19.565 4.657 1.00 47.22 91 SER A C 1
ATOM 729 O O . SER A 1 91 ? -0.884 -19.907 5.306 1.00 47.22 91 SER A O 1
#

Radius of gyration: 21.92 Å; Cα contacts (8 Å, |Δi|>4): 37; chains: 1; bounding box: 43×64×31 Å

InterPro domains:
  IPR055510 Domain of unknown function DUF7083 [PF23309] (38-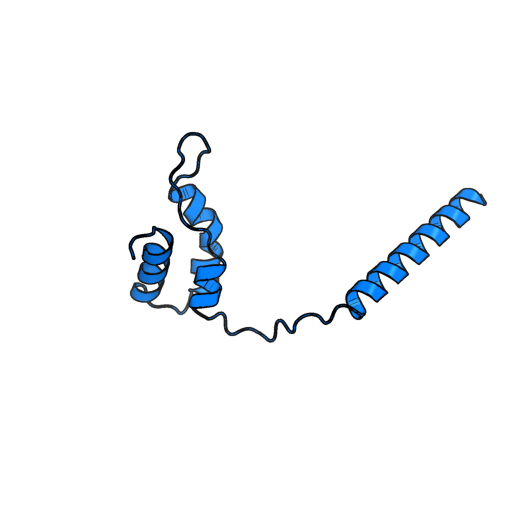88)

Sequence (91 aa):
MDDLKNSLERQSSLIELLVKIMSLSPRANVSNSTMTPDSIANSINEFTFDPECGITFVAWFKRHEDLFTNDCKEWDEGSKLRLLLRKFGVS